Protein AF-A0A482WR69-F1 (afdb_monomer_lite)

Foldseek 3Di:
D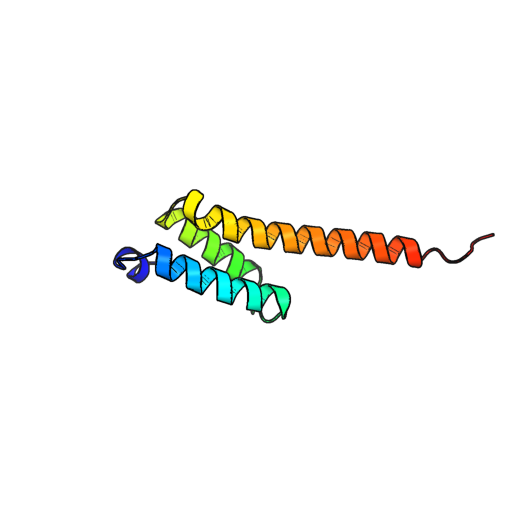VVLLPDDPVVVVLVVVQVVLLVCLVVVVDPDPVVLVVVLVVCCVRPNCVSCVVVVVSVVVSVVVVVVVVVVVVVVVDPDPD

pLDDT: mean 88.96, std 10.99, range [45.41, 96.5]

Radius of gyration: 17.48 Å; chains: 1; bounding box: 39×23×56 Å

Secondary structure (DSSP, 8-state):
-HHHHT-S-HHHHHHHHHHHHHHHHHHT--S-HHHHHHHHHHHHHHH-HHHHHHHHHHHHHHHHHHHHHHHHHHHHT-----

Organism: Laodelphax striatellus (NCBI:txid195883)

Structure (mmCIF, N/CA/C/O backbone):
data_AF-A0A482WR69-F1
#
_entry.id   AF-A0A482WR69-F1
#
loop_
_atom_site.group_PDB
_atom_site.id
_atom_site.type_symbol
_atom_site.label_atom_id
_atom_site.label_alt_id
_atom_site.label_comp_id
_atom_site.label_asym_id
_atom_site.label_entity_id
_atom_site.label_seq_id
_atom_site.pdbx_PDB_ins_code
_atom_site.Cartn_x
_atom_site.Cartn_y
_atom_site.Cartn_z
_atom_site.occupancy
_atom_site.B_iso_or_equiv
_atom_site.auth_seq_id
_atom_site.auth_comp_id
_atom_site.auth_asym_id
_atom_site.auth_atom_id
_atom_site.pdbx_PDB_model_num
ATOM 1 N N . MET A 1 1 ? 12.410 -10.334 -5.396 1.00 75.81 1 MET A N 1
ATOM 2 C CA . MET A 1 1 ? 12.008 -9.390 -6.461 1.00 75.81 1 MET A CA 1
ATOM 3 C C . MET A 1 1 ? 12.877 -9.548 -7.715 1.00 75.81 1 MET A C 1
ATOM 5 O O . MET A 1 1 ? 13.119 -8.576 -8.412 1.00 75.81 1 MET A O 1
ATOM 9 N N . VAL A 1 2 ? 13.325 -10.770 -8.045 1.00 84.50 2 VAL A N 1
ATOM 10 C CA . VAL A 1 2 ? 14.282 -10.974 -9.150 1.00 84.50 2 VAL A CA 1
ATOM 11 C C . VAL A 1 2 ? 13.641 -10.644 -10.498 1.00 84.50 2 VAL A C 1
ATOM 13 O O . VAL A 1 2 ? 14.177 -9.825 -11.228 1.00 84.50 2 VAL A O 1
ATOM 16 N N . LEU A 1 3 ? 12.442 -11.172 -10.776 1.00 88.25 3 LEU A N 1
ATOM 17 C CA . LEU A 1 3 ? 11.710 -10.865 -12.014 1.00 88.25 3 LEU A CA 1
ATOM 18 C C . LEU A 1 3 ? 11.329 -9.385 -12.127 1.00 88.25 3 LEU A C 1
ATOM 20 O O . LEU A 1 3 ? 11.483 -8.783 -13.181 1.00 88.25 3 LEU A O 1
ATOM 24 N N . PHE A 1 4 ? 10.886 -8.782 -11.022 1.00 89.31 4 PHE A N 1
ATOM 25 C CA . PHE A 1 4 ? 10.446 -7.386 -10.986 1.00 89.31 4 PHE A CA 1
ATOM 26 C C . PHE A 1 4 ? 11.544 -6.393 -11.399 1.00 89.31 4 PHE A C 1
ATOM 28 O O . PHE A 1 4 ? 11.249 -5.344 -11.969 1.00 89.31 4 PHE A O 1
ATOM 35 N N . ARG A 1 5 ? 12.818 -6.737 -11.176 1.00 89.56 5 ARG A N 1
ATO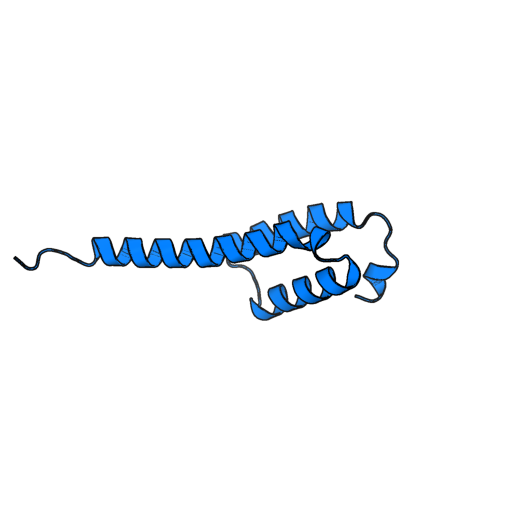M 36 C CA . ARG A 1 5 ? 13.955 -5.902 -11.576 1.00 89.56 5 ARG A CA 1
ATOM 37 C C . ARG A 1 5 ? 14.064 -5.729 -13.094 1.00 89.56 5 ARG A C 1
ATOM 39 O O . ARG A 1 5 ? 14.510 -4.674 -13.534 1.00 89.56 5 ARG A O 1
ATOM 46 N N . PHE A 1 6 ? 13.619 -6.721 -13.864 1.00 91.12 6 PHE A N 1
ATOM 47 C CA . PHE A 1 6 ? 13.678 -6.731 -15.329 1.00 91.12 6 PHE A CA 1
ATOM 48 C C . PHE A 1 6 ? 12.431 -6.134 -16.000 1.00 91.12 6 PHE A C 1
ATOM 50 O O . PHE A 1 6 ? 12.390 -6.020 -17.221 1.00 91.12 6 PHE A O 1
ATOM 57 N N . ILE A 1 7 ? 11.403 -5.762 -15.230 1.00 90.44 7 ILE A N 1
ATOM 58 C CA . ILE A 1 7 ? 10.163 -5.203 -15.777 1.00 90.44 7 ILE A CA 1
ATOM 59 C C . ILE A 1 7 ? 10.353 -3.715 -16.094 1.00 90.44 7 ILE A C 1
ATOM 61 O O . ILE A 1 7 ? 10.728 -2.919 -15.227 1.00 90.44 7 ILE A O 1
ATOM 65 N N . HIS A 1 8 ? 10.022 -3.340 -17.329 1.00 88.75 8 HIS A N 1
ATOM 66 C CA . HIS A 1 8 ? 9.811 -1.952 -17.741 1.00 88.75 8 HIS A CA 1
ATOM 67 C C . HIS A 1 8 ? 8.364 -1.530 -17.424 1.00 88.75 8 HIS A C 1
ATOM 69 O O . HIS A 1 8 ? 7.454 -2.351 -17.510 1.00 88.75 8 HIS A O 1
ATOM 75 N N . GLY A 1 9 ? 8.139 -0.266 -17.047 1.00 90.19 9 GLY A N 1
ATOM 76 C CA . GLY A 1 9 ? 6.799 0.224 -16.674 1.00 90.19 9 GLY A CA 1
ATOM 77 C C . GLY A 1 9 ? 6.391 -0.097 -15.228 1.00 90.19 9 GLY A C 1
ATOM 78 O O . GLY A 1 9 ? 5.303 -0.611 -14.963 1.00 90.19 9 GLY A O 1
ATOM 79 N N . LYS A 1 10 ? 7.282 0.165 -14.263 1.00 92.06 10 LYS A N 1
ATOM 80 C CA . LYS A 1 10 ? 7.025 -0.074 -12.827 1.00 92.06 10 LYS A CA 1
ATOM 81 C C . LYS A 1 10 ? 5.907 0.808 -12.258 1.00 92.06 10 LYS A C 1
ATOM 83 O O . LYS A 1 10 ? 5.278 0.423 -11.280 1.00 92.06 10 LYS A O 1
ATOM 88 N N . ASP A 1 11 ? 5.638 1.946 -12.881 1.00 91.31 11 ASP A N 1
ATOM 89 C CA . ASP A 1 11 ? 4.511 2.842 -12.610 1.00 91.31 11 ASP A CA 1
ATOM 90 C C . ASP A 1 11 ? 3.154 2.165 -12.866 1.00 91.31 11 ASP A C 1
ATOM 92 O O . ASP A 1 11 ? 2.231 2.274 -12.057 1.00 91.31 11 ASP A O 1
ATOM 96 N N . VAL A 1 12 ? 3.051 1.383 -13.945 1.00 94.50 12 VAL A N 1
ATOM 97 C CA . VAL A 1 12 ? 1.857 0.583 -14.240 1.00 94.50 12 VAL A CA 1
ATOM 98 C C . VAL A 1 12 ? 1.660 -0.470 -13.151 1.00 94.50 12 VAL A C 1
ATOM 100 O O . VAL A 1 12 ? 0.564 -0.594 -12.599 1.00 94.50 12 VAL A O 1
ATOM 103 N N . PHE A 1 13 ? 2.730 -1.179 -12.772 1.00 93.81 13 PHE A N 1
ATOM 104 C CA . PHE A 1 13 ? 2.687 -2.115 -11.646 1.00 93.81 13 PHE A CA 1
ATOM 105 C C . PHE A 1 13 ? 2.248 -1.424 -10.349 1.00 93.81 13 PHE A C 1
ATOM 107 O O . PHE A 1 13 ? 1.380 -1.948 -9.656 1.00 93.81 13 PHE A O 1
ATOM 114 N N . GLU A 1 14 ? 2.795 -0.247 -10.032 1.00 94.12 14 GLU A N 1
ATOM 115 C CA . GLU A 1 14 ? 2.424 0.528 -8.842 1.00 94.12 14 GLU A CA 1
ATOM 116 C C . GLU A 1 14 ? 0.922 0.832 -8.819 1.00 94.12 14 GLU A C 1
ATOM 118 O O . GLU A 1 14 ? 0.258 0.627 -7.801 1.00 94.12 14 GLU A O 1
ATOM 123 N N . ALA A 1 15 ? 0.366 1.282 -9.947 1.00 94.75 15 ALA A N 1
ATOM 124 C CA . ALA A 1 15 ? -1.044 1.633 -10.057 1.00 94.75 15 ALA A CA 1
ATOM 125 C C . ALA A 1 15 ? -1.959 0.435 -9.758 1.00 94.75 15 ALA A C 1
ATOM 127 O O . ALA A 1 15 ? -2.903 0.558 -8.967 1.00 94.75 15 ALA A O 1
ATOM 128 N N . PHE A 1 16 ? -1.658 -0.731 -10.337 1.00 95.75 16 PHE A N 1
ATOM 129 C CA . PHE A 1 16 ? -2.416 -1.957 -10.083 1.00 95.75 16 PHE A CA 1
ATOM 130 C C . PHE A 1 16 ? -2.203 -2.482 -8.662 1.00 95.75 16 PHE A C 1
ATOM 132 O O . PHE A 1 16 ? -3.178 -2.769 -7.966 1.00 95.75 16 PHE A O 1
ATOM 139 N N . TYR A 1 17 ? -0.953 -2.526 -8.194 1.00 95.31 17 TYR A N 1
ATOM 140 C CA . TYR A 1 17 ? -0.617 -2.999 -6.855 1.00 95.31 17 TYR A CA 1
ATOM 141 C C . TYR A 1 17 ? -1.320 -2.172 -5.776 1.00 95.31 17 TYR A C 1
ATOM 143 O O . TYR A 1 17 ? -1.921 -2.732 -4.862 1.00 95.31 17 TYR A O 1
ATOM 151 N N . LYS A 1 18 ? -1.315 -0.842 -5.913 1.00 95.31 18 LYS A N 1
ATOM 152 C CA . LYS A 1 18 ? -2.011 0.083 -5.012 1.00 95.31 18 LYS A CA 1
ATOM 153 C C . LYS A 1 18 ? -3.516 -0.179 -4.973 1.00 95.31 18 LYS A C 1
ATOM 155 O O . LYS A 1 18 ? -4.092 -0.255 -3.889 1.00 95.31 18 LYS A O 1
ATOM 160 N N . LYS A 1 19 ? -4.154 -0.344 -6.140 1.00 95.81 19 LYS A N 1
ATOM 161 C CA . LYS A 1 19 ? -5.594 -0.641 -6.232 1.00 95.81 19 LYS A CA 1
ATOM 162 C C . LYS A 1 19 ? -5.939 -1.932 -5.492 1.00 95.81 19 LYS A C 1
ATOM 164 O O . LYS A 1 19 ? -6.921 -1.980 -4.752 1.00 95.81 19 LYS A O 1
ATOM 169 N N . ASP A 1 20 ? -5.142 -2.973 -5.691 1.00 95.25 20 ASP A N 1
ATOM 170 C CA . ASP A 1 20 ? -5.429 -4.279 -5.108 1.00 95.25 20 ASP A CA 1
ATOM 171 C C . ASP A 1 20 ? -5.065 -4.339 -3.622 1.00 95.25 20 ASP A C 1
ATOM 173 O O . ASP A 1 20 ? -5.792 -4.960 -2.848 1.00 95.25 20 ASP A O 1
ATOM 177 N N . LEU A 1 21 ? -4.016 -3.632 -3.190 1.00 95.19 21 LEU A N 1
ATOM 178 C CA . LEU A 1 21 ? -3.705 -3.445 -1.774 1.00 95.19 21 LEU A CA 1
ATOM 179 C C . LEU A 1 21 ? -4.852 -2.731 -1.045 1.00 95.19 21 LEU A C 1
ATOM 181 O O . LEU A 1 21 ? -5.258 -3.186 0.020 1.00 95.19 21 LEU A O 1
ATOM 185 N N . ALA A 1 22 ? -5.427 -1.673 -1.631 1.00 94.56 22 ALA A N 1
ATOM 186 C CA . ALA A 1 22 ? -6.555 -0.954 -1.032 1.00 94.56 22 ALA A CA 1
ATOM 187 C C . ALA A 1 22 ? -7.737 -1.892 -0.760 1.00 94.56 22 ALA A C 1
ATOM 189 O O . ALA A 1 22 ? -8.286 -1.912 0.340 1.00 94.56 22 ALA A O 1
ATOM 190 N N . LYS A 1 23 ? -8.083 -2.735 -1.741 1.00 93.88 23 LYS A N 1
ATOM 191 C CA . LYS A 1 23 ? -9.140 -3.741 -1.584 1.00 93.88 23 LYS A CA 1
ATOM 192 C C . LYS A 1 23 ? -8.828 -4.728 -0.462 1.00 93.88 23 LYS A C 1
AT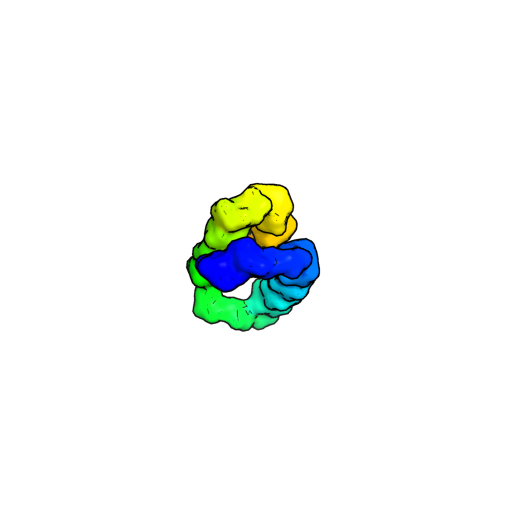OM 194 O O . LYS A 1 23 ? -9.726 -5.065 0.304 1.00 93.88 23 LYS A O 1
ATOM 199 N N . ARG A 1 24 ? -7.583 -5.201 -0.355 1.00 94.31 24 ARG A N 1
ATOM 200 C CA . ARG A 1 24 ? -7.195 -6.150 0.699 1.00 94.31 24 ARG A CA 1
ATOM 201 C C . ARG A 1 24 ? -7.282 -5.529 2.092 1.00 94.31 24 ARG A C 1
ATOM 203 O O . ARG A 1 24 ? -7.852 -6.165 2.976 1.00 94.31 24 ARG A O 1
ATOM 210 N N . LEU A 1 25 ? -6.797 -4.295 2.254 1.00 91.94 25 LEU A N 1
ATOM 211 C CA . LEU A 1 25 ? -6.829 -3.568 3.527 1.00 91.94 25 LEU A CA 1
ATOM 212 C C . LEU A 1 25 ? -8.262 -3.269 3.985 1.00 91.94 25 LEU A C 1
ATOM 214 O O . LEU A 1 25 ? -8.605 -3.560 5.125 1.00 91.94 25 LEU A O 1
ATOM 218 N N . ILE A 1 26 ? -9.112 -2.756 3.091 1.00 90.62 26 ILE A N 1
ATOM 219 C CA . ILE A 1 26 ? -10.482 -2.344 3.439 1.00 90.62 26 ILE A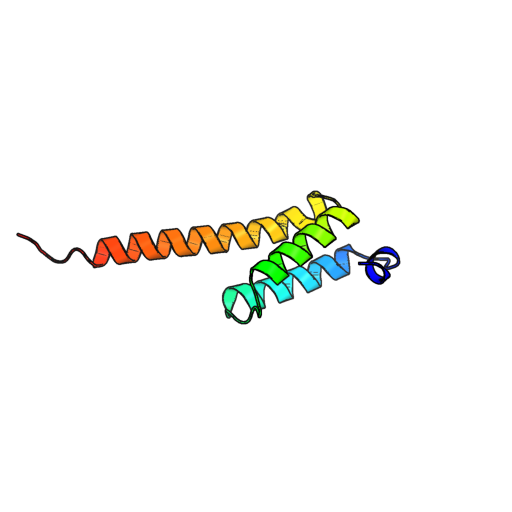 CA 1
ATOM 220 C C . ILE A 1 26 ? -11.387 -3.551 3.704 1.00 90.62 26 ILE A C 1
ATOM 222 O O . ILE A 1 26 ? -12.170 -3.545 4.648 1.00 90.62 26 ILE A O 1
ATOM 226 N N . VAL A 1 27 ? -11.293 -4.601 2.881 1.00 90.31 27 VAL A N 1
ATOM 227 C CA . VAL A 1 27 ? -12.167 -5.783 3.000 1.00 90.31 27 VAL A CA 1
ATOM 228 C C . VAL A 1 27 ? -11.630 -6.779 4.043 1.00 90.31 27 VAL A C 1
ATOM 230 O O . VAL A 1 27 ? -12.261 -7.798 4.306 1.00 90.31 27 VAL A O 1
ATOM 233 N N . GLY A 1 28 ? -10.461 -6.519 4.640 1.00 80.19 28 GLY A N 1
ATOM 234 C CA . GLY A 1 28 ? -9.853 -7.401 5.640 1.00 80.19 28 GLY A CA 1
ATOM 235 C C . GLY A 1 28 ? -9.425 -8.764 5.084 1.00 80.19 28 GLY A C 1
ATOM 236 O O . GLY A 1 28 ? -9.379 -9.742 5.820 1.00 80.19 28 GLY A O 1
ATOM 237 N N . LYS A 1 29 ? -9.125 -8.850 3.780 1.00 73.31 29 LYS A N 1
ATOM 238 C CA . LYS A 1 29 ? -8.763 -10.102 3.079 1.00 73.31 29 LYS A CA 1
ATOM 239 C C . LYS A 1 29 ? -7.251 -10.335 2.969 1.00 73.31 29 LYS A C 1
ATOM 241 O O . LYS A 1 29 ? -6.816 -11.175 2.183 1.00 73.31 29 LYS A O 1
ATOM 246 N N . SER A 1 30 ? -6.433 -9.579 3.696 1.00 75.31 30 SER A N 1
ATOM 247 C CA . SER A 1 30 ? -4.987 -9.820 3.734 1.00 75.31 30 SER A CA 1
ATOM 248 C C . SER A 1 30 ? -4.683 -11.113 4.495 1.00 75.31 30 SER A C 1
ATOM 250 O O . SER A 1 30 ? -5.161 -11.308 5.606 1.00 75.31 30 SER A O 1
ATOM 252 N N . ALA A 1 31 ? -3.851 -11.979 3.909 1.00 77.19 31 ALA A N 1
ATOM 253 C CA . ALA A 1 31 ? -3.437 -13.237 4.535 1.00 77.19 31 ALA A CA 1
ATOM 254 C C . ALA A 1 31 ? -2.554 -13.017 5.778 1.00 77.19 31 ALA A C 1
ATOM 256 O O . ALA A 1 31 ? -2.626 -13.775 6.739 1.00 77.19 31 ALA A O 1
ATOM 257 N N . SER A 1 32 ? -1.708 -11.983 5.757 1.00 85.69 32 SER A N 1
ATOM 258 C CA . SER A 1 32 ? -0.862 -11.581 6.883 1.00 85.69 32 SER A CA 1
ATOM 259 C C . SER A 1 32 ? -0.427 -10.126 6.714 1.00 85.69 32 SER A C 1
ATOM 261 O O . SER A 1 32 ? -0.026 -9.716 5.624 1.00 85.69 32 SER A O 1
ATOM 263 N N . VAL A 1 33 ? -0.474 -9.352 7.801 1.00 85.75 33 VAL A N 1
ATOM 264 C CA . VAL A 1 33 ? 0.022 -7.966 7.827 1.00 85.75 33 VAL A CA 1
ATOM 265 C C . VAL A 1 33 ? 1.541 -7.928 7.644 1.00 85.75 33 VAL A C 1
ATOM 267 O O . VAL A 1 33 ? 2.050 -7.076 6.916 1.00 85.75 33 VAL A O 1
ATOM 270 N N . ASP A 1 34 ? 2.265 -8.875 8.239 1.00 90.19 34 ASP A N 1
ATOM 271 C CA . ASP A 1 34 ? 3.724 -8.958 8.131 1.00 90.19 34 ASP A CA 1
ATOM 272 C C . ASP A 1 34 ? 4.168 -9.269 6.702 1.00 90.19 34 ASP A C 1
ATOM 274 O O . ASP A 1 34 ? 5.156 -8.715 6.216 1.00 90.19 34 ASP A O 1
ATOM 278 N N . ALA A 1 35 ? 3.404 -10.106 5.993 1.00 91.75 35 ALA A N 1
ATOM 279 C CA . ALA A 1 35 ? 3.654 -10.391 4.585 1.00 91.75 35 ALA A CA 1
ATOM 280 C C . ALA A 1 35 ? 3.513 -9.127 3.720 1.00 91.75 35 ALA A C 1
ATOM 282 O O . ALA A 1 35 ? 4.369 -8.865 2.870 1.00 91.75 35 ALA A O 1
ATOM 283 N N . GLU A 1 36 ? 2.486 -8.309 3.963 1.00 91.94 36 GLU A N 1
ATOM 284 C CA . GLU A 1 36 ? 2.297 -7.053 3.229 1.00 91.94 36 GLU A CA 1
ATOM 285 C C . GLU A 1 36 ? 3.414 -6.045 3.554 1.00 91.94 36 GLU A C 1
ATOM 287 O O . GLU A 1 36 ? 4.005 -5.465 2.639 1.00 91.94 36 GLU A O 1
ATOM 292 N N . LYS A 1 37 ? 3.784 -5.892 4.837 1.00 92.25 37 LYS A N 1
ATOM 293 C CA . LYS A 1 37 ? 4.908 -5.034 5.264 1.00 92.25 37 LYS A CA 1
ATOM 294 C C . LYS A 1 37 ? 6.239 -5.501 4.651 1.00 92.25 37 LYS A C 1
ATOM 296 O O . LYS A 1 37 ? 7.013 -4.680 4.154 1.00 92.25 37 LYS A O 1
ATOM 301 N N . SER A 1 38 ? 6.488 -6.813 4.603 1.00 94.38 38 SER A N 1
ATOM 302 C CA . SER A 1 38 ? 7.669 -7.398 3.949 1.00 94.38 38 SER A CA 1
ATOM 303 C C . SER A 1 38 ? 7.703 -7.101 2.447 1.00 94.38 38 SER A C 1
ATOM 305 O O . SER A 1 38 ? 8.759 -6.774 1.900 1.00 94.38 38 SER A O 1
ATOM 307 N N . MET A 1 39 ? 6.554 -7.174 1.768 1.00 94.38 39 MET A N 1
ATOM 308 C CA . MET A 1 39 ? 6.458 -6.849 0.346 1.00 94.38 39 MET A CA 1
ATOM 309 C C . MET A 1 39 ? 6.766 -5.369 0.081 1.00 94.38 39 MET A C 1
ATOM 311 O O . MET A 1 39 ? 7.547 -5.070 -0.823 1.00 94.38 39 MET A O 1
ATOM 315 N N . LEU A 1 40 ? 6.241 -4.448 0.899 1.00 94.25 40 LEU A N 1
ATOM 316 C CA . LEU A 1 40 ? 6.594 -3.026 0.811 1.00 94.25 40 LEU A CA 1
ATOM 317 C C . LEU A 1 40 ? 8.090 -2.781 1.010 1.00 94.25 40 LEU A C 1
ATOM 319 O O . LEU A 1 40 ? 8.685 -2.030 0.243 1.00 94.25 40 LEU A O 1
ATOM 323 N N . SER A 1 41 ? 8.711 -3.431 1.998 1.00 95.12 41 SER A N 1
ATOM 324 C CA . SER A 1 41 ? 10.153 -3.299 2.244 1.00 95.12 41 SER A CA 1
ATOM 325 C C . SER A 1 41 ? 10.976 -3.711 1.017 1.00 95.12 41 SER A C 1
ATOM 327 O O . SER A 1 41 ? 11.866 -2.976 0.585 1.00 95.12 41 SER A O 1
ATOM 329 N N . LYS A 1 42 ? 10.612 -4.829 0.376 1.00 94.94 42 LYS A N 1
ATOM 330 C CA . LYS A 1 42 ? 11.253 -5.292 -0.863 1.00 94.94 42 LYS A CA 1
ATOM 331 C C . LYS A 1 42 ? 11.041 -4.316 -2.024 1.00 94.94 42 LYS 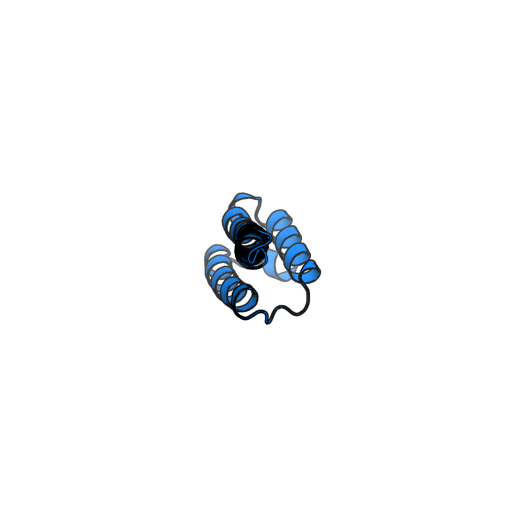A C 1
ATOM 333 O O . LYS A 1 42 ? 11.977 -4.062 -2.774 1.00 94.94 42 LYS A O 1
ATOM 338 N N . LEU A 1 43 ? 9.845 -3.743 -2.175 1.00 94.19 43 LEU A N 1
ATOM 339 C CA . LEU A 1 43 ? 9.573 -2.735 -3.211 1.00 94.19 43 LEU A CA 1
ATOM 340 C C . LEU A 1 43 ? 10.366 -1.445 -2.977 1.00 94.19 43 LEU A C 1
ATOM 342 O O . LEU A 1 43 ? 10.910 -0.885 -3.925 1.00 94.19 43 LEU A O 1
ATOM 346 N N . LYS A 1 44 ? 10.493 -1.014 -1.719 1.00 94.62 44 LYS A N 1
ATOM 347 C CA . LYS A 1 44 ? 11.282 0.158 -1.327 1.00 94.62 44 LYS A CA 1
ATOM 348 C C . LYS A 1 44 ? 12.763 -0.037 -1.628 1.00 94.62 44 LYS A C 1
ATOM 350 O O . LYS A 1 44 ? 13.406 0.885 -2.117 1.00 94.62 44 LYS A O 1
ATOM 355 N N . GLN A 1 45 ? 13.293 -1.233 -1.378 1.00 93.75 45 GLN A N 1
ATOM 356 C CA . GLN A 1 45 ? 14.674 -1.570 -1.716 1.00 93.75 45 GLN A CA 1
ATOM 357 C C . GLN A 1 45 ? 14.924 -1.524 -3.233 1.00 93.75 45 GLN A C 1
ATOM 359 O O . GLN A 1 45 ? 15.971 -1.054 -3.661 1.00 93.75 45 GLN A O 1
ATOM 364 N N . GLU A 1 46 ? 13.970 -1.984 -4.049 1.00 91.31 46 GLU A N 1
ATOM 365 C CA . GLU A 1 46 ? 14.137 -2.052 -5.509 1.00 91.31 46 GLU A CA 1
ATOM 366 C C . GLU A 1 46 ? 13.813 -0.741 -6.246 1.00 91.31 46 GLU A C 1
ATOM 368 O O . GLU A 1 46 ? 14.356 -0.503 -7.323 1.00 91.31 46 GLU A O 1
ATOM 373 N N . CYS A 1 47 ? 12.896 0.083 -5.725 1.00 91.06 47 CYS A N 1
ATOM 374 C CA . CYS A 1 47 ? 12.369 1.276 -6.414 1.00 91.06 47 CYS A CA 1
ATOM 375 C C . CYS A 1 47 ? 12.537 2.589 -5.637 1.00 91.06 47 CYS A C 1
ATOM 377 O O . CYS A 1 47 ? 12.192 3.652 -6.149 1.00 91.06 47 CYS A O 1
ATOM 379 N N . GLY A 1 48 ? 13.058 2.536 -4.412 1.00 92.31 48 GLY A N 1
ATOM 380 C CA . GLY A 1 48 ? 13.227 3.696 -3.543 1.00 92.31 48 GLY A CA 1
ATOM 381 C C . GLY A 1 48 ? 11.959 4.104 -2.785 1.00 92.31 48 GLY A C 1
ATOM 382 O O . GLY A 1 48 ? 10.850 3.636 -3.042 1.00 92.31 48 GLY A O 1
ATOM 383 N N . GLY A 1 49 ? 12.131 5.017 -1.823 1.00 91.69 49 GLY A N 1
ATOM 384 C CA . GLY A 1 49 ? 11.051 5.471 -0.937 1.00 91.69 49 GLY A CA 1
ATOM 385 C C . GLY A 1 49 ? 9.946 6.275 -1.628 1.00 91.69 49 GLY A C 1
ATOM 386 O O . GLY A 1 49 ? 8.804 6.240 -1.182 1.00 91.69 49 GLY A O 1
ATOM 387 N N . GLY A 1 50 ? 10.249 6.959 -2.737 1.00 92.81 50 GLY A N 1
ATOM 388 C CA . GLY A 1 50 ? 9.236 7.684 -3.513 1.00 92.81 50 GLY A CA 1
ATOM 389 C C . GLY A 1 50 ? 8.147 6.752 -4.050 1.00 92.81 50 GLY A C 1
ATOM 390 O O . GLY A 1 50 ? 6.963 7.058 -3.916 1.00 92.81 50 GLY A O 1
ATOM 391 N N . PHE A 1 51 ? 8.550 5.579 -4.548 1.00 91.94 51 PHE A N 1
ATOM 392 C CA . PHE A 1 51 ? 7.664 4.556 -5.104 1.00 91.94 51 PHE A CA 1
ATOM 393 C C . PHE A 1 51 ? 6.711 3.958 -4.060 1.00 91.94 51 PHE A C 1
ATOM 395 O O . PHE A 1 51 ? 5.543 3.705 -4.339 1.00 91.94 51 PHE A O 1
ATOM 402 N N . THR A 1 52 ? 7.189 3.744 -2.830 1.00 95.44 52 THR A N 1
ATOM 403 C CA . THR A 1 52 ? 6.378 3.140 -1.759 1.00 95.44 52 THR A CA 1
ATOM 404 C C . THR A 1 52 ? 5.647 4.150 -0.886 1.00 95.44 52 THR A C 1
ATOM 406 O O . THR A 1 52 ? 4.773 3.743 -0.129 1.00 95.44 52 THR A O 1
ATOM 409 N N . SER A 1 53 ? 5.940 5.447 -1.000 1.00 95.56 53 SER A N 1
ATOM 410 C CA . SER A 1 53 ? 5.399 6.507 -0.133 1.00 95.56 53 SER A CA 1
ATOM 411 C C . SER A 1 53 ? 3.876 6.447 0.053 1.00 95.56 53 SER A C 1
ATOM 413 O O . SER A 1 53 ? 3.382 6.456 1.180 1.00 95.56 53 SER A O 1
ATOM 415 N N . LYS A 1 54 ? 3.124 6.315 -1.045 1.00 95.25 54 LYS A N 1
ATOM 416 C CA . LYS A 1 54 ? 1.656 6.224 -1.022 1.00 95.25 54 LYS A CA 1
ATOM 417 C C . LYS A 1 54 ? 1.170 4.918 -0.398 1.00 95.25 54 LYS A C 1
ATOM 419 O O . LYS A 1 54 ? 0.197 4.928 0.346 1.00 95.25 54 LYS A O 1
ATOM 424 N N . LEU A 1 55 ? 1.853 3.808 -0.678 1.00 95.62 55 LEU A N 1
ATOM 425 C CA . LEU A 1 55 ? 1.525 2.499 -0.110 1.00 95.62 55 LEU A CA 1
ATOM 426 C C . LEU A 1 55 ? 1.761 2.495 1.407 1.00 95.62 55 LEU A C 1
ATOM 428 O O . LEU A 1 55 ? 0.930 1.989 2.150 1.00 95.62 55 LEU A O 1
ATOM 432 N N . GLU A 1 56 ? 2.861 3.093 1.869 1.00 95.19 56 GLU A N 1
ATOM 433 C CA . GLU A 1 56 ? 3.163 3.269 3.295 1.00 95.19 56 GLU A CA 1
ATOM 434 C C . GLU A 1 56 ? 2.104 4.147 3.982 1.00 95.19 56 GLU A C 1
ATOM 436 O O . GLU A 1 56 ? 1.683 3.835 5.094 1.00 95.19 56 GLU A O 1
ATOM 441 N N . GLY A 1 57 ? 1.628 5.200 3.305 1.00 96.50 57 GLY A N 1
ATOM 442 C CA . GLY A 1 57 ? 0.514 6.033 3.770 1.00 96.50 57 GLY A CA 1
ATOM 443 C C . GLY A 1 57 ? -0.756 5.227 4.044 1.00 96.50 57 GLY A C 1
ATOM 444 O O . GLY A 1 57 ? -1.314 5.329 5.130 1.00 96.50 57 GLY A O 1
ATOM 445 N N . MET A 1 58 ? -1.134 4.326 3.133 1.00 95.88 58 MET A N 1
ATOM 446 C CA . MET A 1 58 ? -2.319 3.475 3.311 1.00 95.88 58 MET A CA 1
ATOM 447 C C . MET A 1 58 ? -2.254 2.612 4.583 1.00 95.88 58 MET A C 1
ATOM 449 O O . MET A 1 58 ? -3.281 2.370 5.209 1.00 95.88 58 MET A O 1
ATOM 453 N N . PHE A 1 59 ? -1.066 2.149 4.992 1.00 93.69 59 PHE A N 1
ATOM 454 C CA . PHE A 1 59 ? -0.908 1.414 6.256 1.00 93.69 59 PHE A CA 1
ATOM 455 C C . PHE A 1 59 ? -1.094 2.312 7.475 1.00 93.69 59 PHE A C 1
ATOM 457 O O . PHE A 1 59 ? -1.775 1.913 8.419 1.00 93.69 59 PHE A O 1
ATOM 464 N N . LYS A 1 60 ? -0.526 3.522 7.438 1.00 95.12 60 LYS A N 1
ATOM 465 C CA . LYS A 1 60 ? -0.695 4.510 8.511 1.00 95.12 60 LYS A CA 1
ATOM 466 C C . LYS A 1 60 ? -2.163 4.887 8.681 1.00 95.12 60 LYS A C 1
ATOM 468 O O . LYS A 1 60 ? -2.647 4.916 9.806 1.00 95.12 60 LYS A O 1
ATOM 473 N N . ASP A 1 61 ? -2.882 5.083 7.578 1.00 95.62 61 ASP A N 1
ATOM 474 C CA . ASP A 1 61 ? -4.314 5.390 7.605 1.00 95.62 61 ASP A CA 1
ATOM 475 C C . ASP A 1 61 ? -5.123 4.259 8.258 1.00 95.62 61 ASP A C 1
ATOM 477 O O . ASP A 1 61 ? -6.095 4.514 8.971 1.00 95.62 61 ASP A O 1
ATOM 481 N N . MET A 1 62 ? -4.710 3.000 8.072 1.00 93.12 62 MET A N 1
ATOM 482 C CA . MET A 1 62 ? -5.346 1.849 8.720 1.00 93.12 62 MET A CA 1
ATOM 483 C C . MET A 1 62 ? -5.064 1.752 10.214 1.00 93.12 62 MET A C 1
ATOM 485 O O . MET A 1 62 ? -5.954 1.350 10.961 1.00 93.12 62 MET A O 1
ATOM 489 N N . GLU A 1 63 ? -3.860 2.101 10.660 1.00 92.06 63 GLU A N 1
ATOM 490 C CA . GLU A 1 63 ? -3.530 2.176 12.087 1.00 92.06 63 GLU A CA 1
ATOM 491 C C . GLU A 1 63 ? -4.306 3.328 12.748 1.00 92.06 63 GLU A C 1
ATOM 493 O O . GLU A 1 63 ? -5.068 3.088 13.682 1.00 92.06 63 GLU A O 1
ATOM 498 N N . LEU A 1 64 ? -4.266 4.528 12.160 1.00 96.19 64 LEU A N 1
ATOM 499 C CA . LEU A 1 64 ? -5.005 5.695 12.647 1.00 96.19 64 LEU A CA 1
ATOM 500 C C . LEU A 1 64 ? -6.518 5.440 12.732 1.00 96.19 64 LEU A C 1
ATOM 502 O O . LEU A 1 64 ? -7.162 5.787 13.720 1.00 96.19 64 LEU A O 1
ATOM 506 N N . SER A 1 65 ? -7.098 4.793 11.718 1.00 94.50 65 SER A N 1
ATOM 507 C CA . SER A 1 65 ? -8.528 4.461 11.713 1.00 94.50 65 SER A CA 1
ATOM 508 C C . SER A 1 65 ? -8.915 3.519 12.858 1.00 94.50 65 SER A C 1
ATOM 510 O O . SER A 1 65 ? -10.023 3.618 13.386 1.00 94.50 65 SER A O 1
ATOM 512 N N . LYS A 1 66 ? -8.024 2.601 13.258 1.00 91.81 66 LYS A N 1
ATOM 513 C CA . LYS A 1 66 ? -8.263 1.709 14.403 1.00 91.81 66 LYS A CA 1
ATOM 514 C C . LYS A 1 66 ? -8.242 2.487 15.710 1.00 91.81 66 LYS A C 1
ATOM 516 O O . LYS A 1 66 ? -9.159 2.310 16.508 1.00 91.81 66 LYS A O 1
ATOM 521 N N . ASP A 1 67 ? -7.259 3.362 15.891 1.00 95.00 67 ASP A N 1
ATOM 522 C CA . ASP A 1 67 ? -7.124 4.177 17.101 1.00 95.00 67 ASP A CA 1
ATOM 523 C C . ASP A 1 67 ? -8.337 5.098 17.286 1.00 95.00 67 ASP A C 1
ATOM 525 O O . ASP A 1 67 ? -8.935 5.135 18.363 1.00 95.00 67 ASP A O 1
ATOM 529 N N . ILE A 1 68 ? -8.782 5.756 16.209 1.00 95.94 68 ILE A N 1
ATOM 530 C CA . ILE A 1 68 ? -9.996 6.586 16.212 1.00 95.94 68 ILE A CA 1
ATOM 531 C C . ILE A 1 68 ? -11.227 5.752 16.582 1.00 95.94 68 ILE A C 1
ATOM 533 O O . ILE A 1 68 ? -12.043 6.182 17.395 1.00 95.94 68 ILE A O 1
ATOM 537 N N . ASN A 1 69 ? -11.374 4.551 16.018 1.00 93.44 69 ASN A N 1
ATOM 538 C CA . ASN A 1 69 ? -12.509 3.675 16.315 1.00 93.44 69 ASN A CA 1
ATOM 539 C C . ASN A 1 69 ? -12.506 3.206 17.784 1.00 93.44 69 ASN A C 1
ATOM 541 O O . ASN A 1 69 ? -13.562 3.120 18.407 1.00 93.44 69 ASN A O 1
ATOM 545 N N . ILE A 1 70 ? -11.331 2.944 18.366 1.00 94.88 70 ILE A N 1
ATOM 546 C CA . ILE A 1 70 ? -11.197 2.618 19.793 1.00 94.88 70 ILE A CA 1
ATOM 547 C C . ILE A 1 70 ? -11.622 3.809 20.655 1.00 94.88 70 ILE A C 1
ATOM 549 O O . ILE A 1 70 ? -12.469 3.639 21.532 1.00 94.88 70 ILE A O 1
ATOM 553 N N . ALA A 1 71 ? -11.090 5.003 20.383 1.00 94.00 71 ALA A N 1
ATOM 554 C CA . ALA A 1 71 ? -11.433 6.219 21.120 1.00 94.00 71 ALA A CA 1
ATOM 555 C C . ALA A 1 71 ? -12.934 6.535 21.029 1.00 94.00 71 ALA A C 1
ATOM 557 O O . ALA A 1 71 ? -13.576 6.842 22.033 1.00 94.00 71 ALA A O 1
ATOM 558 N N . PHE A 1 72 ? -13.518 6.380 19.838 1.00 93.19 72 PHE A N 1
ATOM 559 C CA . PHE A 1 72 ? -14.953 6.526 19.624 1.00 93.19 72 PHE A CA 1
ATOM 560 C C . PHE A 1 72 ? -15.739 5.530 20.480 1.00 93.19 72 PHE A C 1
ATOM 562 O O . PHE A 1 72 ? -16.610 5.931 21.240 1.00 93.19 72 PHE A O 1
ATOM 569 N N . LYS A 1 73 ? -15.402 4.236 20.448 1.00 92.56 73 LYS A N 1
ATOM 570 C CA . LYS A 1 73 ? -16.072 3.234 21.293 1.00 92.56 73 LYS A CA 1
ATOM 571 C C . LYS A 1 73 ? -15.955 3.556 22.781 1.00 92.56 73 LYS A C 1
ATOM 573 O O . LYS A 1 73 ? -16.946 3.429 23.485 1.00 92.56 73 LYS A O 1
ATOM 578 N N . GLN A 1 74 ? -14.791 3.995 23.258 1.00 91.75 74 GLN A N 1
ATOM 579 C CA . GLN A 1 74 ? -14.603 4.384 24.660 1.00 91.75 74 GLN A CA 1
ATOM 580 C C . GLN A 1 74 ? -15.508 5.547 25.065 1.00 91.75 74 GLN A C 1
ATOM 582 O O . GLN A 1 74 ? -16.102 5.489 26.134 1.00 91.75 74 GLN A O 1
ATOM 587 N N . PHE A 1 75 ? -15.674 6.551 24.200 1.00 89.62 75 PHE A N 1
ATOM 588 C CA . PHE A 1 75 ? -16.580 7.671 24.456 1.00 89.62 75 PHE A CA 1
ATOM 589 C C . PHE A 1 75 ? -18.036 7.215 24.668 1.00 89.62 75 PHE A C 1
ATOM 591 O O . PHE A 1 75 ? -18.693 7.688 25.588 1.00 89.62 75 PHE A O 1
ATOM 598 N N . TYR A 1 76 ? -18.530 6.256 23.874 1.00 79.75 76 TYR A N 1
ATOM 599 C CA . TYR A 1 76 ? -19.895 5.719 24.022 1.00 79.75 76 TYR A CA 1
ATOM 600 C C . TYR A 1 76 ? -20.034 4.654 25.126 1.00 79.75 76 TYR A C 1
ATOM 602 O O . TYR A 1 76 ? -21.143 4.404 25.590 1.00 79.75 76 TYR A O 1
ATOM 610 N N . VAL A 1 77 ? -18.935 4.020 25.552 1.00 63.88 77 VAL A N 1
ATOM 611 C CA . VAL A 1 77 ? -18.899 3.026 26.647 1.00 63.88 77 VAL A CA 1
ATOM 612 C C . VAL A 1 77 ? -18.781 3.694 28.029 1.00 63.88 77 VAL A C 1
ATOM 614 O O . VAL A 1 77 ? -18.712 3.004 29.041 1.00 63.88 77 VAL A O 1
ATOM 617 N N . VAL A 1 78 ? -18.893 5.024 28.108 1.00 58.84 78 VAL A N 1
ATOM 618 C CA . VAL A 1 78 ? -19.232 5.732 29.352 1.00 58.84 78 VAL A CA 1
ATOM 619 C C . VAL A 1 78 ? -20.738 6.061 29.380 1.00 58.84 78 VAL A C 1
ATOM 621 O O . VAL A 1 78 ? -21.116 7.203 29.121 1.00 58.84 78 VAL A O 1
ATOM 624 N N . PRO A 1 79 ? -21.639 5.103 29.682 1.00 55.00 79 PRO A N 1
ATOM 625 C CA . PRO A 1 79 ? -22.964 5.435 30.168 1.00 55.00 79 PRO A CA 1
ATOM 626 C C . PRO A 1 79 ? -22.896 5.733 31.673 1.00 55.00 79 PRO A C 1
ATOM 628 O O . PRO A 1 79 ? -22.606 4.857 32.481 1.00 55.00 79 PRO A O 1
ATOM 631 N N . GLU A 1 80 ? -23.166 6.993 32.013 1.00 54.41 80 GLU A N 1
ATOM 632 C CA . GLU A 1 80 ? -23.996 7.379 33.164 1.00 54.41 80 GLU A CA 1
ATOM 633 C C . GLU A 1 80 ? -23.603 6.791 34.540 1.00 54.41 80 GLU A C 1
ATOM 635 O O . GLU A 1 80 ? -24.392 6.124 35.200 1.00 54.41 80 GLU A O 1
ATOM 640 N N . SER A 1 81 ? -22.389 7.075 35.023 1.00 48.69 81 SER A N 1
ATOM 641 C CA . SER A 1 81 ? -22.121 7.058 36.470 1.00 48.69 81 SER A CA 1
ATOM 642 C C . SER A 1 81 ? -22.336 8.461 37.049 1.00 48.69 81 SER A C 1
ATOM 644 O O . SER A 1 81 ? -21.372 9.177 37.341 1.00 48.69 81 SER A O 1
ATOM 646 N N . LEU A 1 82 ? -23.607 8.852 37.149 1.00 45.41 82 LEU A N 1
ATOM 647 C CA . LEU A 1 82 ? -24.122 9.839 38.100 1.00 45.41 82 LEU A CA 1
ATOM 648 C C . LEU A 1 82 ? -25.210 9.155 38.928 1.00 45.41 82 LEU A C 1
ATOM 650 O O . LEU A 1 82 ? -26.094 8.528 38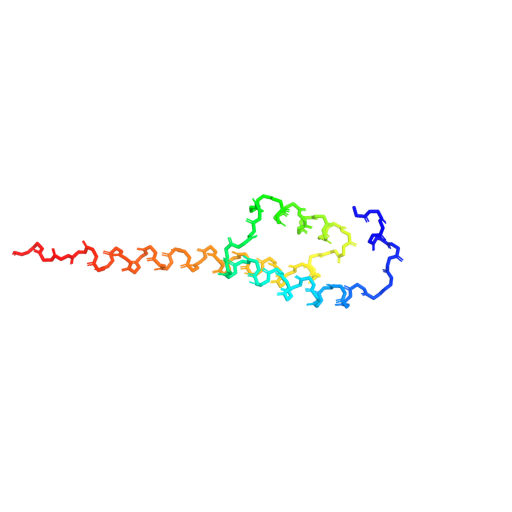.307 1.00 45.41 82 LEU A O 1
#

InterPro domains:
  IPR001373 Cullin, N-terminal [PF00888] (1-69)
  IPR016158 Cullin homology domain [PS50069] (1-82)
  IPR016158 Cullin homology domain [SM00182] (1-82)
  IPR036317 Cullin homology domain superfamily [SSF75632] (1-76)
  IPR045093 Cullin [PTHR11932] (1-75)

Sequence (82 aa):
MVLFRFIHGKDVFEAFYKKDLAKRLIVGKSASVDAEKSMLSKLKQECGGGFTSKLEGMFKDMELSKDINIAFKQFYVVPESL

=== Feature glossary ===
The features interleaved in this record are:

— What the protein is —

Sequence gives the chain of amino acids in standard one-letter code (A=alanine, C=cysteine, …, Y=tyrosine), read N→C. It is the only feature that is directly encoded by the gene; all structural features are derived from the folded form of this sequence.

Database cross-references. InterPro integrates a dozen domain/family signature databases into unified entries with residue-range hits. GO terms attach function/process/location labels with evidence codes. CATH codes position the fold in a four-level structural taxonomy. Organism is the NCBI-taxonomy species name.

— Where its atoms are —

Atomic coordinates in PDBx/mmCIF format — the same representation the Protein Data Bank distributes. Each line of the _atom_site loop places one backbone atom in Cartesian space (units: ångströms, origin: arbitrary).

The six renders are orthographic views along the three Cartesian axes in both directions. Representation (cartoon, sticks, or surface) and color scheme (sequence-rainbow or by-chain) vary across proteins so the training set covers all the common visualization conventions.

— Local backbone conformation —

Eight-state secondary structure (DSSP): H is the canonical α-helix, G the tighter 3₁₀-helix, I the wider π-helix; E/B are β-structure, T and S are turns and bends, and '-' is everything else. DSSP derives these from the pattern of main-chain N–H···O=C hydrogen bonds, not from the sequence.

P-SEA three-state annotation labels each residue as helix, strand, or coil based purely on the geometry of the Cα trace. It serves as a fallback when the full backbone (and thus DSSP) is unavailable.

The φ/ψ torsion pair specifies the backbone conformation at each residue. φ rotates about the N–Cα bond, ψ about the Cα–C bond. Steric clashes forbid most of the (φ, ψ) plane — the allowed regions (α-helix basin, β-sheet basin, left-handed helix) are the Ramachandran-allowed regions.

— Global shape and packing —

The geometric summary reports three shape descriptors. Rg (radius of gyration) measures how spread out the Cα atoms are about their centre of mass; compact globular proteins have small Rg, elongated or unfolded ones large. Cα contacts (<8 Å, |i−j|>4) count long-range residue pairs in spatial proximity — high for tightly packed folds, near zero for rods or random coil. The bounding-box extents give the protein's footprint along x, y, z in Å.

Solvent-accessible surface area (SASA) is the area in Å² traced out by the centre of a 1.4 Å probe sphere (a water molecule) rolled over the protein's van der Waals surface (Shrake–Rupley / Lee–Richards construction). Buried residues have near-zero SASA; fully exposed residues can exceed 200 Å². The total SASA scales roughly with the number of surface residues.

The contact map is a binary N×N matrix image: pixel (i, j) is dark where Cα_i and Cα_j are within 8 Å and |i−j|>4. Because the |i−j|>4 filter removes local helical contacts, off-diagonal stripes parallel to the main diagonal indicate parallel β-sheets; stripes perpendicular to it indicate antiparallel β-sheets. The Ramachandran plot scatters every residue's (φ, ψ) pair against the sterically allowed regions. The PAE heatmap renders the predicted-aligned-error matrix.

— Structural neighborhood —

3Di is Foldseek's structural alphabet. Each residue is assigned one of twenty discrete states based on how its Cα sits relative to its spatial (not sequential) neighbors. Aligning 3Di strings finds structural homologs roughly as well as full 3D superposition, but orders of magnitude faster.

Nearest PDB neighbors are the top structural matches found by Foldseek when searching this structure against the entire Protein Data Bank. Each hit reports a TM-score (0 to 1; >0.5 almost always implies the same fold) and an E-value. These are *structural* homologs — they may share no detectable sequence similarity.

— Confidence and disorder —

For AlphaFold models, the B-factor field carries pLDDT — the model's own estimate of local accuracy on a 0–100 scale. Regions with pLDDT<50 should be treated as essentially unmodeled; they often correspond to intrinsically disordered segments.

Crystallographic B-factors measure how much each atom's electron density is smeared out, in Å². They rise in mobile loops and surface residues and fall in the buried interior. In AlphaFold models this column is repurposed to hold pLDDT instead.

Predicted aligned error is AlphaFold's pairwise confidence. Unlike pLDDT (per-residue), PAE is per-residue-pair and captures whether two parts of the structure are correctly placed relative to each other. Units are ångströms of expected positional error.